Protein AF-A0A924LJK1-F1 (afdb_monomer_lite)

pLDDT: mean 75.69, std 14.49, range [51.0, 98.06]

Secondary structure (DSSP, 8-state):
--GGGG-EEEEE-TTT--EEEEEHHHHTTS-EEEE-TTT--EEEE-TT----------S-S-PPP-----GGGGSSPPP-------------------HHHHHHHHHHHHHHHHHHHHHHHHTHHHHHHH-TTHHHHHHHTT--

Foldseek 3Di:
DPPQQPDWDWDADPPPRDIDTGRCVVCDQAWDWDADPPPRDIDTDHPPPPPPDPPPPPPDDDDDPDDPDPPPVPPPDDPPDPPPPPPVPPPPPDPPPDVVVVVVVVVVVVVVVVVVVVCCVVCVVVVVVVCPVVVVVCVVVVND

Structure (mmCIF, N/CA/C/O backbone):
data_AF-A0A924LJK1-F1
#
_entry.id   AF-A0A924LJK1-F1
#
loop_
_atom_site.group_PDB
_atom_site.id
_atom_site.type_symbol
_atom_site.label_atom_id
_atom_site.label_alt_id
_atom_site.label_comp_id
_atom_site.label_asym_id
_atom_site.label_entity_id
_atom_site.label_seq_id
_atom_site.pdbx_PDB_ins_code
_atom_site.Cartn_x
_atom_site.Cartn_y
_atom_site.Cartn_z
_atom_site.occupancy
_atom_site.B_iso_or_equiv
_atom_site.auth_seq_id
_atom_site.auth_comp_id
_atom_site.auth_asym_id
_atom_site.auth_atom_id
_atom_site.pdbx_PDB_model_num
ATOM 1 N N . MET A 1 1 ? 21.214 -13.378 16.623 1.00 51.00 1 MET A N 1
ATOM 2 C CA . MET A 1 1 ? 20.444 -12.143 16.913 1.00 51.00 1 MET A CA 1
ATOM 3 C C . MET A 1 1 ? 19.520 -11.753 15.737 1.00 51.00 1 MET A C 1
ATOM 5 O O . MET A 1 1 ? 19.323 -10.574 15.502 1.00 51.00 1 MET A O 1
ATOM 9 N N . ILE A 1 2 ? 18.954 -12.719 14.986 1.00 54.59 2 ILE A N 1
ATOM 10 C CA . ILE A 1 2 ? 18.143 -12.468 13.764 1.00 54.59 2 ILE A CA 1
ATOM 11 C C . ILE A 1 2 ? 16.705 -13.036 13.889 1.00 54.59 2 ILE A C 1
ATOM 13 O O . ILE A 1 2 ? 15.812 -12.620 13.158 1.00 54.59 2 ILE A O 1
ATOM 17 N N . ASP A 1 3 ? 16.427 -13.918 14.856 1.00 57.28 3 ASP A N 1
ATOM 18 C CA . ASP A 1 3 ? 15.149 -14.651 14.920 1.00 57.28 3 ASP A CA 1
ATOM 19 C C . ASP A 1 3 ? 13.950 -13.893 15.512 1.00 57.28 3 ASP A C 1
ATOM 21 O O . ASP A 1 3 ? 12.810 -14.271 15.255 1.00 57.28 3 ASP A O 1
ATOM 25 N N . LEU A 1 4 ? 14.156 -12.802 16.257 1.00 58.47 4 LEU A N 1
ATOM 26 C CA . LEU A 1 4 ? 13.043 -12.064 16.880 1.00 58.47 4 LEU A CA 1
ATOM 27 C C . LEU A 1 4 ? 12.218 -11.238 15.878 1.00 58.47 4 LEU A C 1
ATOM 29 O O . LEU A 1 4 ? 11.066 -10.927 16.149 1.00 58.47 4 LEU A O 1
ATOM 33 N N . VAL A 1 5 ? 12.771 -10.920 14.702 1.00 57.50 5 VAL A N 1
ATOM 34 C CA . VAL A 1 5 ? 12.074 -10.126 13.670 1.00 57.50 5 VAL A CA 1
ATOM 35 C C . VAL A 1 5 ? 11.081 -10.974 12.864 1.00 57.50 5 VAL A C 1
ATOM 37 O O . VAL A 1 5 ? 10.194 -10.433 12.211 1.00 57.50 5 VAL A O 1
ATOM 40 N N . ARG A 1 6 ? 11.197 -12.309 12.905 1.00 65.06 6 ARG A N 1
ATOM 41 C CA . ARG A 1 6 ? 10.396 -13.209 12.063 1.00 65.06 6 ARG A CA 1
ATOM 42 C C . ARG A 1 6 ? 9.063 -13.650 12.669 1.00 65.06 6 ARG A C 1
ATOM 44 O O . ARG A 1 6 ? 8.280 -14.271 11.955 1.00 65.06 6 ARG A O 1
ATOM 51 N N . ARG A 1 7 ? 8.797 -13.371 13.949 1.00 79.06 7 ARG A N 1
ATOM 52 C CA . ARG A 1 7 ? 7.505 -13.718 14.554 1.00 79.06 7 ARG A CA 1
ATOM 53 C C . ARG A 1 7 ? 6.475 -12.636 14.251 1.00 79.06 7 ARG A C 1
ATOM 55 O O . ARG A 1 7 ? 6.743 -11.444 14.411 1.00 79.06 7 ARG A O 1
ATOM 62 N N . SER A 1 8 ? 5.328 -13.074 13.751 1.00 80.31 8 SER A N 1
ATOM 63 C CA . SER A 1 8 ? 4.200 -12.220 13.400 1.00 80.31 8 SER A CA 1
ATOM 64 C C . SER A 1 8 ? 2.923 -12.842 13.935 1.00 80.31 8 SER A C 1
ATOM 66 O O . SER A 1 8 ? 2.741 -14.058 13.851 1.00 80.31 8 SER A O 1
ATOM 68 N N . MET A 1 9 ? 2.055 -11.994 14.465 1.00 87.00 9 MET A N 1
ATOM 69 C CA . MET A 1 9 ? 0.752 -12.349 15.000 1.00 87.00 9 MET A CA 1
ATOM 70 C C . MET A 1 9 ? -0.354 -11.799 14.109 1.00 87.00 9 MET A C 1
ATOM 72 O O . MET A 1 9 ? -0.226 -10.740 13.489 1.00 87.00 9 MET A O 1
ATOM 76 N N . ARG A 1 10 ? -1.465 -12.528 14.054 1.00 89.69 10 ARG A N 1
ATOM 77 C CA . ARG A 1 10 ? -2.620 -12.181 13.234 1.00 89.69 10 ARG A CA 1
ATOM 78 C C . ARG A 1 10 ? -3.675 -11.480 14.077 1.00 89.69 10 ARG A C 1
ATOM 80 O O . ARG A 1 10 ? -4.148 -12.042 15.057 1.00 89.69 10 ARG A O 1
ATOM 87 N N . ILE A 1 11 ? -4.082 -10.283 13.664 1.00 92.25 11 ILE A N 1
ATOM 88 C CA . ILE A 1 11 ? -5.152 -9.512 14.312 1.00 92.25 11 ILE A CA 1
ATOM 89 C C . ILE A 1 11 ? -6.303 -9.256 13.342 1.00 92.25 11 ILE A C 1
ATOM 91 O O . ILE A 1 11 ? -6.097 -9.094 12.137 1.00 92.25 11 ILE A O 1
ATOM 95 N N . VAL A 1 12 ? -7.523 -9.188 13.874 1.00 94.25 12 VAL A N 1
ATOM 96 C CA . VAL A 1 12 ? -8.746 -8.956 13.095 1.00 94.25 12 VAL A CA 1
ATOM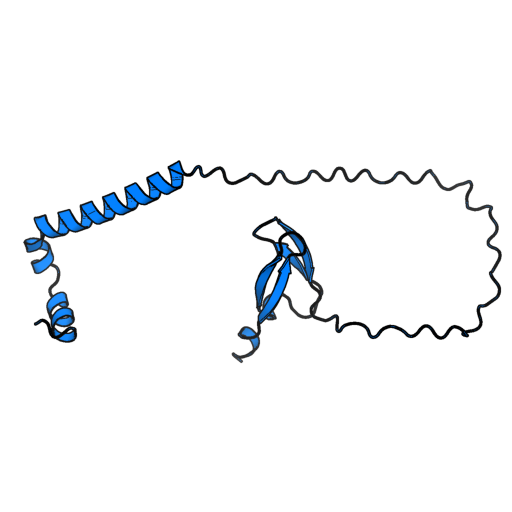 97 C C . VAL A 1 12 ? -9.408 -7.665 13.555 1.00 94.25 12 VAL A C 1
ATOM 99 O O . VAL A 1 12 ? -9.538 -7.402 14.748 1.00 94.25 12 VAL A O 1
ATOM 102 N N . CYS A 1 13 ? -9.822 -6.836 12.598 1.00 95.38 13 CYS A N 1
ATOM 103 C CA . CYS A 1 13 ? -10.575 -5.628 12.896 1.00 95.38 13 CYS A CA 1
ATOM 104 C C . CYS A 1 13 ? -12.025 -5.975 13.288 1.00 95.38 13 CYS A C 1
ATOM 106 O O . CYS A 1 13 ? -12.736 -6.541 12.455 1.00 95.38 13 CYS A O 1
ATOM 108 N N . PRO A 1 14 ? -12.523 -5.541 14.462 1.00 95.62 14 PRO A N 1
ATOM 109 C CA . PRO A 1 14 ? -13.871 -5.883 14.941 1.00 95.62 14 PRO A CA 1
ATOM 110 C C . PRO A 1 14 ? -15.013 -5.194 14.173 1.00 95.62 14 PRO A C 1
ATOM 112 O O . PRO A 1 14 ? -16.177 -5.488 14.399 1.00 95.62 14 PRO A O 1
ATOM 115 N N . SER A 1 15 ? -14.697 -4.243 13.290 1.00 95.19 15 SER A N 1
ATOM 116 C CA . SER A 1 15 ? -15.687 -3.426 12.570 1.00 95.19 15 SER A CA 1
ATOM 117 C C . SER A 1 15 ? -15.884 -3.844 11.109 1.00 95.19 15 SER A C 1
ATOM 119 O O . SER A 1 15 ? -16.958 -3.659 10.547 1.00 95.19 15 SER A O 1
ATOM 121 N N . CYS A 1 16 ? -14.850 -4.391 10.461 1.00 94.50 16 CYS A N 1
ATOM 122 C CA . CYS A 1 16 ? -14.900 -4.725 9.030 1.00 94.50 16 CYS A CA 1
ATOM 123 C C . CYS A 1 16 ? -14.225 -6.053 8.671 1.00 94.50 16 CYS A C 1
ATOM 125 O O . CYS A 1 16 ? -13.988 -6.307 7.488 1.00 94.50 16 CYS A O 1
ATOM 127 N N . GLU A 1 17 ? -13.840 -6.835 9.684 1.00 95.62 17 GLU A N 1
ATOM 128 C CA . GLU A 1 17 ? -13.262 -8.183 9.565 1.00 95.62 17 GLU A CA 1
ATOM 129 C C . GLU A 1 17 ? -11.957 -8.263 8.752 1.00 95.62 17 GLU A C 1
ATOM 131 O O . GLU A 1 17 ? -11.467 -9.338 8.413 1.00 95.62 17 GLU A O 1
ATOM 136 N N . ALA A 1 18 ? -11.328 -7.119 8.463 1.00 93.94 18 ALA A N 1
ATOM 137 C CA . ALA A 1 18 ? -10.016 -7.087 7.831 1.00 93.94 18 ALA A CA 1
ATOM 138 C C . ALA A 1 18 ? -8.969 -7.751 8.738 1.00 93.94 18 ALA A C 1
ATOM 140 O O . ALA A 1 18 ? -8.892 -7.442 9.929 1.00 93.94 18 ALA A O 1
ATOM 141 N N . THR A 1 19 ? -8.158 -8.634 8.158 1.00 94.25 19 THR A N 1
ATOM 142 C CA . THR A 1 19 ? -7.106 -9.378 8.856 1.00 94.25 19 THR A CA 1
ATOM 143 C C . THR A 1 19 ? -5.725 -8.806 8.534 1.00 94.25 19 THR A C 1
ATOM 145 O O . THR A 1 19 ? -5.450 -8.498 7.375 1.00 94.25 19 THR A O 1
ATOM 148 N N . TYR A 1 20 ? -4.859 -8.683 9.541 1.00 92.19 20 TYR A N 1
ATOM 149 C CA . TYR A 1 20 ? -3.505 -8.138 9.412 1.00 92.19 20 TYR A CA 1
ATOM 150 C C . TYR A 1 20 ? -2.490 -9.057 10.092 1.00 92.19 20 TYR A C 1
ATOM 152 O O . TYR A 1 20 ? -2.728 -9.484 11.220 1.00 92.19 20 TYR A O 1
ATOM 160 N N . ASP A 1 21 ? -1.357 -9.312 9.436 1.00 91.81 21 ASP A N 1
ATOM 161 C CA . ASP A 1 21 ? -0.190 -9.943 10.058 1.00 91.81 21 ASP A CA 1
ATOM 162 C C . ASP A 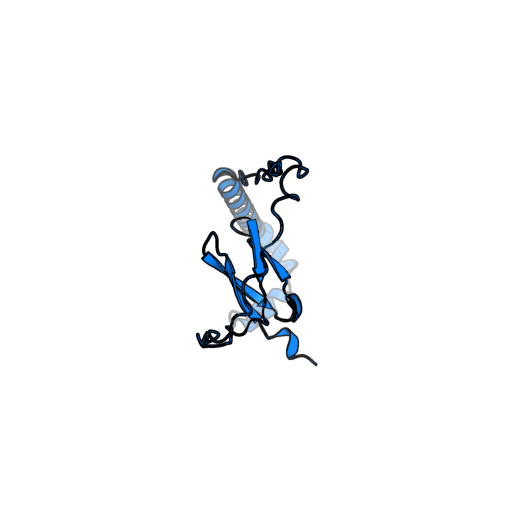1 21 ? 0.756 -8.837 10.549 1.00 91.81 21 ASP A C 1
ATOM 164 O O . ASP A 1 21 ? 1.222 -8.004 9.767 1.00 91.81 21 ASP A O 1
ATOM 168 N N . VAL A 1 22 ? 0.999 -8.791 11.857 1.00 88.50 22 VAL A N 1
ATOM 169 C CA . VAL A 1 22 ? 1.755 -7.729 12.528 1.00 88.50 22 VAL A CA 1
ATOM 170 C C . VAL A 1 22 ? 2.966 -8.342 13.232 1.00 88.50 22 VAL A C 1
ATOM 172 O O . VAL A 1 22 ? 2.791 -9.293 13.989 1.00 88.50 22 VAL A O 1
ATOM 175 N N . PRO A 1 23 ? 4.194 -7.835 13.016 1.00 86.12 23 PRO A N 1
ATOM 176 C CA . PRO A 1 23 ? 5.376 -8.341 13.712 1.00 86.12 23 PRO A CA 1
ATOM 177 C C . PRO A 1 23 ? 5.272 -8.166 15.232 1.00 86.12 23 PRO A C 1
ATOM 179 O O . PRO A 1 23 ? 4.961 -7.068 15.704 1.00 86.12 23 PRO A O 1
ATOM 182 N N . ASP A 1 24 ? 5.631 -9.190 16.006 1.00 80.38 24 ASP A N 1
ATOM 183 C CA . ASP A 1 24 ? 5.546 -9.155 17.479 1.00 80.38 24 ASP A CA 1
ATOM 184 C C . ASP A 1 24 ? 6.381 -8.006 18.063 1.00 80.38 24 ASP A C 1
ATOM 186 O O . ASP A 1 24 ? 5.979 -7.334 19.012 1.00 80.38 24 ASP A O 1
ATOM 190 N N . ALA A 1 25 ? 7.512 -7.692 17.420 1.00 78.19 25 ALA A N 1
ATOM 191 C CA . ALA A 1 25 ? 8.380 -6.575 17.785 1.00 78.19 25 ALA A CA 1
ATOM 192 C C . ALA A 1 25 ? 7.684 -5.198 17.731 1.00 78.19 25 ALA A C 1
ATOM 194 O O . ALA A 1 25 ? 8.127 -4.267 18.400 1.00 78.19 25 ALA A O 1
ATOM 195 N N . THR A 1 26 ? 6.613 -5.047 16.940 1.00 78.19 26 THR A N 1
ATOM 196 C CA . THR A 1 26 ? 5.867 -3.778 16.835 1.00 78.19 26 THR A CA 1
ATOM 197 C C . THR A 1 26 ? 4.761 -3.623 17.872 1.00 78.19 26 THR A C 1
ATOM 199 O O . THR A 1 26 ? 4.438 -2.491 18.240 1.00 78.19 26 THR A O 1
ATOM 202 N N . LEU A 1 27 ? 4.198 -4.728 18.362 1.00 76.81 27 LEU A N 1
ATOM 203 C CA . LEU A 1 27 ? 3.166 -4.706 19.400 1.00 76.81 27 LEU A CA 1
ATOM 204 C C . LEU A 1 27 ? 3.780 -4.790 20.803 1.00 76.81 27 LEU A C 1
ATOM 206 O O . LEU A 1 27 ? 3.316 -4.093 21.703 1.00 76.81 27 LEU A O 1
ATOM 210 N N . GLY A 1 28 ? 4.898 -5.503 20.958 1.00 70.44 28 GLY A N 1
ATOM 211 C CA . GLY A 1 28 ? 5.559 -5.696 22.247 1.00 70.44 28 GLY A CA 1
ATOM 212 C C . GLY A 1 28 ? 4.719 -6.549 23.201 1.00 70.44 28 GLY A C 1
ATOM 213 O O . GLY A 1 28 ? 3.770 -7.204 22.791 1.00 70.44 28 GLY A O 1
ATOM 214 N N . SER A 1 29 ? 5.068 -6.542 24.487 1.00 66.56 29 SER A N 1
ATOM 215 C CA . SER A 1 29 ? 4.393 -7.315 25.544 1.00 66.56 29 SER A CA 1
ATOM 216 C C . SER A 1 29 ? 3.277 -6.547 26.269 1.00 66.56 29 SER A C 1
ATOM 218 O O . SER A 1 29 ? 2.837 -6.970 27.334 1.00 66.56 29 SER A O 1
ATOM 220 N N . ALA A 1 30 ? 2.872 -5.384 25.756 1.00 67.38 30 ALA A N 1
ATOM 221 C CA . ALA A 1 30 ? 1.909 -4.495 26.403 1.00 67.38 30 ALA A CA 1
ATOM 222 C C . ALA A 1 30 ? 0.704 -4.235 25.494 1.00 67.38 30 ALA A C 1
ATOM 224 O O . ALA A 1 30 ? 0.846 -4.202 24.270 1.00 67.38 30 ALA A O 1
ATOM 225 N N . ALA A 1 31 ? -0.460 -3.973 26.099 1.00 75.38 31 ALA A N 1
ATOM 226 C CA . ALA A 1 31 ? -1.655 -3.545 25.383 1.00 75.38 31 ALA A CA 1
ATOM 227 C C . ALA A 1 31 ? -1.356 -2.319 24.503 1.00 75.38 31 ALA A C 1
ATOM 229 O O . ALA A 1 31 ? -0.983 -1.246 24.991 1.00 75.38 31 ALA A O 1
ATOM 230 N N . ARG A 1 32 ? -1.525 -2.469 23.186 1.00 84.38 32 ARG A N 1
ATOM 231 C CA . ARG A 1 32 ? -1.248 -1.416 22.201 1.00 84.38 32 ARG A CA 1
ATOM 232 C C . ARG A 1 32 ? -2.526 -1.022 21.480 1.00 84.38 32 ARG A C 1
ATOM 234 O O . ARG A 1 32 ? -3.300 -1.862 21.028 1.00 84.38 32 ARG A O 1
ATOM 241 N N . GLN A 1 33 ? -2.722 0.282 21.316 1.00 91.12 33 GLN A N 1
ATOM 242 C CA . GLN A 1 33 ? -3.778 0.811 20.466 1.00 91.12 33 GLN A CA 1
ATOM 243 C C . GLN A 1 33 ? -3.369 0.718 18.985 1.00 91.12 33 GLN A C 1
ATOM 245 O O . GLN A 1 33 ? -2.326 1.241 18.588 1.00 91.12 33 GLN A O 1
ATOM 250 N N . VAL A 1 34 ? -4.204 0.079 18.166 1.00 91.75 34 VAL A N 1
ATOM 251 C CA . VAL A 1 34 ? -4.011 -0.094 16.717 1.00 91.75 34 VAL A CA 1
ATOM 252 C C . VAL A 1 34 ? -5.160 0.544 15.937 1.00 91.75 34 VAL A C 1
ATOM 254 O O . VAL A 1 34 ? -6.254 0.730 16.466 1.00 91.75 34 VAL A O 1
ATOM 257 N N . ARG A 1 35 ? -4.924 0.896 14.667 1.00 93.69 35 ARG A N 1
ATOM 258 C CA . ARG A 1 35 ? -5.917 1.525 13.780 1.00 93.69 35 ARG A CA 1
ATOM 259 C C . ARG A 1 35 ? -6.083 0.723 12.491 1.00 93.69 35 ARG A C 1
ATOM 261 O O . ARG A 1 35 ? -5.103 0.439 11.812 1.00 93.69 35 ARG A O 1
ATOM 268 N N . CYS A 1 36 ? -7.328 0.441 12.108 1.00 94.44 36 CYS A N 1
ATOM 269 C CA . CYS A 1 36 ? -7.654 -0.217 10.841 1.00 94.44 36 CYS A CA 1
ATOM 270 C C . CYS A 1 36 ? -7.392 0.719 9.653 1.00 94.44 36 CYS A C 1
ATOM 272 O O . CYS A 1 36 ? -7.934 1.823 9.612 1.00 94.44 36 CYS A O 1
ATOM 274 N N . VAL A 1 37 ? -6.653 0.265 8.638 1.00 94.12 37 VAL A N 1
ATOM 275 C CA . VAL A 1 37 ? -6.427 1.046 7.404 1.00 94.12 37 VAL A CA 1
ATOM 276 C C . VAL A 1 37 ? -7.692 1.104 6.534 1.00 94.12 37 VAL A C 1
ATOM 278 O O . VAL A 1 37 ? -7.908 2.076 5.816 1.00 94.12 37 VAL A O 1
ATOM 281 N N . ARG A 1 38 ? -8.566 0.092 6.629 1.00 91.81 38 ARG A N 1
ATOM 282 C CA . ARG A 1 38 ? -9.783 -0.028 5.808 1.00 91.81 38 ARG A CA 1
ATOM 283 C C . ARG A 1 38 ? -10.961 0.811 6.314 1.00 91.81 38 ARG A C 1
ATOM 285 O O . ARG A 1 38 ? -11.626 1.456 5.511 1.00 91.81 38 ARG A O 1
ATOM 292 N N . CYS A 1 39 ? -11.242 0.786 7.618 1.00 92.94 39 CYS A N 1
ATOM 293 C CA . CYS A 1 39 ? -12.417 1.449 8.208 1.00 92.94 39 CYS A CA 1
ATOM 294 C C . CYS A 1 39 ? -12.084 2.477 9.298 1.00 92.94 39 CYS A C 1
ATOM 296 O O . CYS A 1 39 ? -12.992 3.100 9.840 1.00 92.94 39 CYS A O 1
ATOM 298 N N . SER A 1 40 ? -10.804 2.680 9.632 1.00 93.94 40 SER A N 1
ATOM 299 C CA . SER A 1 40 ? -10.323 3.605 10.673 1.00 93.94 40 SER A CA 1
ATOM 300 C C . SER A 1 40 ? -10.748 3.313 12.119 1.00 93.94 40 SER A C 1
ATOM 302 O O . SER A 1 40 ? -10.385 4.083 13.006 1.00 93.94 40 SER A O 1
ATOM 304 N N . THR A 1 41 ? -11.427 2.191 12.393 1.00 93.94 41 THR A N 1
ATOM 305 C CA . THR A 1 41 ? -11.691 1.737 13.768 1.00 93.94 41 THR A CA 1
ATOM 306 C C . THR A 1 41 ? -10.384 1.563 14.534 1.00 93.94 41 THR A C 1
ATOM 308 O O . THR A 1 41 ? -9.425 0.981 14.020 1.00 93.94 41 THR A O 1
ATOM 311 N N . VAL A 1 42 ? -10.365 2.079 15.761 1.00 94.50 42 VAL A N 1
ATOM 312 C CA . VAL A 1 42 ? -9.238 2.005 16.686 1.00 94.50 42 VAL A CA 1
ATOM 313 C C . VAL A 1 42 ? -9.623 1.071 17.825 1.00 94.50 42 VAL A C 1
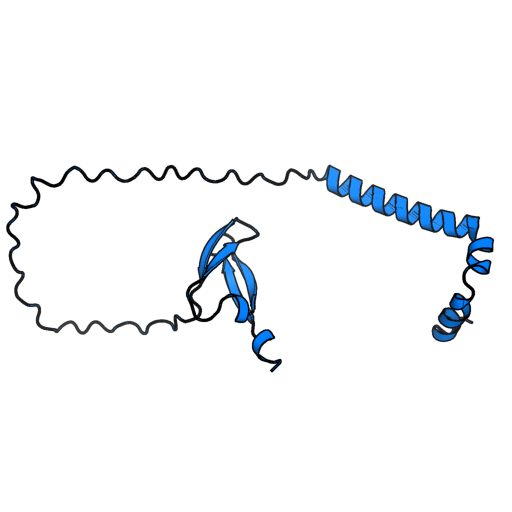ATOM 315 O O . VAL A 1 42 ? -10.668 1.270 18.439 1.00 94.50 42 VAL A O 1
ATOM 318 N N . TRP A 1 43 ? -8.807 0.054 18.090 1.00 93.88 43 TRP A N 1
ATOM 319 C CA . TRP A 1 43 ? -9.025 -0.889 19.190 1.00 93.88 43 TRP A CA 1
ATOM 320 C C . TRP A 1 43 ? -7.703 -1.217 19.880 1.00 93.88 43 TRP A C 1
ATOM 322 O O . TRP A 1 43 ? -6.628 -0.916 19.355 1.00 93.88 43 TRP A O 1
ATOM 332 N N . GLN A 1 44 ? -7.780 -1.763 21.090 1.00 91.75 44 GLN A N 1
ATOM 333 C CA . GLN A 1 44 ? -6.611 -2.242 21.818 1.00 91.75 44 GLN A CA 1
ATOM 334 C C . GLN A 1 44 ? -6.398 -3.722 21.518 1.00 91.75 44 GLN A C 1
ATOM 336 O O . GLN A 1 44 ? -7.351 -4.497 21.479 1.00 91.75 44 GLN A O 1
ATOM 341 N N . VAL A 1 45 ? -5.145 -4.087 21.281 1.00 88.00 45 VAL A N 1
ATOM 342 C CA . VAL A 1 45 ? -4.698 -5.472 21.172 1.00 88.00 45 VAL A CA 1
ATOM 343 C C . VAL A 1 45 ? -3.798 -5.723 22.366 1.00 88.00 45 VAL A C 1
ATOM 345 O O . VAL A 1 45 ? -2.767 -5.060 22.499 1.00 88.00 45 VAL A O 1
ATOM 348 N N . ASP A 1 46 ? -4.207 -6.647 23.228 1.00 82.69 46 ASP A N 1
ATOM 349 C CA . ASP A 1 46 ? -3.378 -7.152 24.313 1.00 82.69 46 ASP A CA 1
ATOM 350 C C . ASP A 1 46 ? -2.880 -8.554 23.932 1.00 82.69 46 ASP A C 1
ATOM 352 O O . ASP A 1 46 ? -3.686 -9.484 23.863 1.00 82.69 46 ASP A O 1
ATOM 356 N N . PRO A 1 47 ? -1.587 -8.710 23.599 1.00 68.94 47 PRO A N 1
ATOM 357 C CA . PRO A 1 47 ? -1.020 -10.004 23.237 1.00 68.94 47 PRO A CA 1
ATOM 358 C C . PRO A 1 47 ? -0.770 -10.918 24.450 1.00 68.94 47 PRO A C 1
ATOM 360 O O . PRO A 1 47 ? -0.391 -12.068 24.248 1.00 68.94 47 PRO A O 1
ATOM 363 N N . THR A 1 48 ? -0.954 -10.427 25.683 1.00 62.78 48 THR A N 1
ATOM 364 C CA . THR A 1 48 ? -0.661 -11.146 26.936 1.00 62.78 48 THR A CA 1
ATOM 365 C C . THR A 1 48 ? -1.910 -11.748 27.585 1.00 62.78 48 THR A C 1
ATOM 367 O O . THR A 1 48 ? -1.782 -12.558 28.500 1.00 62.78 48 THR A O 1
ATOM 370 N N . LEU A 1 49 ? -3.117 -11.403 27.124 1.00 57.94 49 LEU A N 1
ATOM 371 C CA . LEU A 1 49 ? -4.344 -12.033 27.618 1.00 57.94 49 LEU A CA 1
ATOM 372 C C . LEU A 1 49 ? -4.468 -13.457 27.055 1.00 57.94 49 LEU A C 1
ATOM 374 O O . LEU A 1 49 ? -5.159 -13.711 26.069 1.00 57.94 49 LEU A O 1
ATOM 378 N N . GLU A 1 50 ? -3.771 -14.385 27.711 1.00 58.03 50 GLU A N 1
ATOM 379 C CA . GLU A 1 50 ? -4.207 -15.772 27.864 1.00 58.03 50 GLU A CA 1
ATOM 380 C C . GLU A 1 50 ? -5.692 -15.726 28.284 1.00 58.03 50 GLU A C 1
ATOM 382 O O . GLU A 1 50 ? -6.028 -14.911 29.151 1.00 58.03 50 GLU A O 1
ATOM 387 N N . PRO A 1 51 ? -6.608 -16.484 27.651 1.00 58.19 51 PRO A N 1
ATOM 388 C CA . PRO A 1 51 ? -8.007 -16.494 28.061 1.00 58.19 51 PRO A CA 1
ATOM 389 C C . PRO A 1 51 ? -8.066 -16.814 29.552 1.00 58.19 51 PRO A C 1
ATOM 391 O O . PRO A 1 51 ? -7.683 -17.910 29.955 1.00 58.19 51 PRO A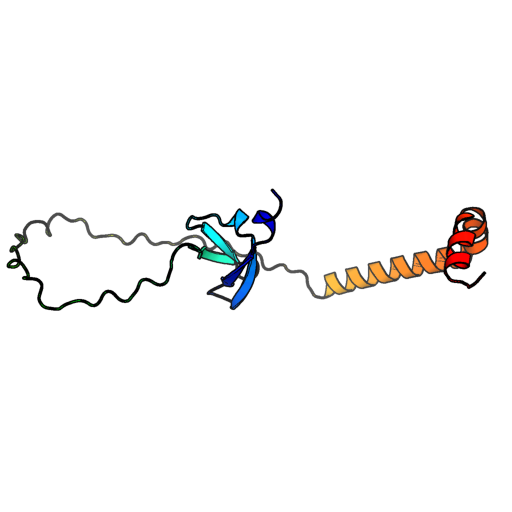 O 1
ATOM 394 N N . GLU A 1 52 ? -8.484 -15.834 30.359 1.00 57.44 52 GLU A N 1
ATOM 395 C CA . GLU A 1 52 ? -8.688 -16.043 31.784 1.00 57.44 52 GLU A CA 1
ATOM 396 C C . GLU A 1 52 ? -9.657 -17.213 31.930 1.00 57.44 52 GLU A C 1
ATOM 398 O O . GLU A 1 52 ? -10.792 -17.168 31.440 1.00 57.44 52 GLU A O 1
ATOM 403 N N . ASP A 1 53 ? -9.153 -18.285 32.543 1.00 52.62 53 ASP A N 1
ATOM 404 C CA . ASP A 1 53 ? -9.948 -19.406 33.016 1.00 52.62 53 ASP A CA 1
ATOM 405 C C . ASP A 1 53 ? -11.192 -18.835 33.711 1.00 52.62 53 ASP A C 1
ATOM 407 O O . ASP A 1 53 ? -11.060 -17.898 34.512 1.00 52.62 53 ASP A O 1
ATOM 411 N N . PRO A 1 54 ? -12.403 -19.333 33.411 1.00 57.00 54 PRO A N 1
ATOM 412 C CA . PRO A 1 54 ? -13.598 -18.884 34.097 1.00 57.00 54 PRO A CA 1
ATOM 413 C C . PRO A 1 54 ? -13.368 -19.031 35.598 1.00 57.00 54 PRO A C 1
ATOM 415 O O . PRO A 1 54 ? -13.190 -20.139 36.097 1.00 57.00 54 PRO A O 1
ATOM 418 N N . ILE A 1 55 ? -13.351 -17.911 36.318 1.00 57.75 55 ILE A N 1
ATOM 419 C CA . ILE A 1 55 ? -13.350 -17.922 37.776 1.00 57.75 55 ILE A CA 1
ATOM 420 C C . ILE A 1 55 ? -14.624 -18.666 38.183 1.00 57.75 55 ILE A C 1
ATOM 422 O O . ILE A 1 55 ? -15.727 -18.124 38.077 1.00 57.75 55 ILE A O 1
ATOM 426 N N . GLU A 1 56 ? -14.484 -19.924 38.605 1.00 59.88 56 GLU A N 1
ATOM 427 C CA . GLU A 1 56 ? -15.546 -20.650 39.286 1.00 59.88 56 GLU A CA 1
ATOM 428 C C . GLU A 1 56 ? -15.857 -19.879 40.570 1.00 59.88 56 GLU A C 1
ATOM 430 O O . GLU A 1 56 ? -15.124 -19.908 41.559 1.00 59.88 56 GLU A O 1
ATOM 435 N N . VAL A 1 57 ? -16.949 -19.118 40.529 1.00 58.31 57 VAL A N 1
ATOM 436 C CA . VAL A 1 57 ? -17.525 -18.468 41.700 1.00 58.31 57 VAL A CA 1
ATOM 437 C C . VAL A 1 57 ? -18.049 -19.579 42.608 1.00 58.31 57 VAL A C 1
ATOM 439 O O . VAL A 1 57 ? -19.154 -20.082 42.414 1.00 58.31 57 VAL A O 1
ATOM 442 N N . HIS A 1 58 ? -17.255 -19.985 43.597 1.00 60.06 58 HIS A N 1
ATOM 443 C CA . HIS A 1 58 ? -17.762 -20.761 44.724 1.00 60.06 58 HIS A CA 1
ATOM 444 C C . HIS A 1 58 ? -18.803 -19.904 45.476 1.00 60.06 58 HIS A C 1
ATOM 446 O O . HIS A 1 58 ? -18.449 -18.815 45.933 1.00 60.06 58 HIS A O 1
ATOM 452 N N . PRO A 1 59 ? -20.071 -20.343 45.619 1.00 57.09 59 PRO A N 1
ATOM 453 C CA . PRO A 1 59 ? -21.135 -19.508 46.185 1.00 57.09 59 PRO A CA 1
ATOM 454 C C . PRO A 1 59 ? -21.062 -19.303 47.707 1.00 57.09 59 PRO A C 1
ATOM 456 O O . PRO A 1 59 ? -21.889 -18.575 48.243 1.00 57.09 59 PRO A O 1
ATOM 459 N N . ASP A 1 60 ? -20.098 -19.911 48.403 1.00 58.38 60 ASP A N 1
ATOM 460 C CA . ASP A 1 60 ? -20.081 -19.998 49.871 1.00 58.38 60 ASP A CA 1
ATOM 461 C C . ASP A 1 60 ? -18.842 -19.346 50.506 1.00 58.38 60 ASP A C 1
ATOM 463 O O . ASP A 1 60 ? -18.214 -19.898 51.408 1.00 58.38 60 ASP A O 1
ATOM 467 N N . ALA A 1 61 ? -18.468 -18.151 50.048 1.00 57.94 61 ALA A N 1
ATOM 468 C CA . ALA A 1 61 ? -17.622 -17.272 50.850 1.00 57.94 61 ALA A CA 1
ATOM 469 C C . ALA A 1 61 ? -18.526 -16.322 51.645 1.00 57.94 61 ALA A C 1
ATOM 471 O O . ALA A 1 61 ? -19.143 -15.428 51.066 1.00 57.94 61 ALA A O 1
ATOM 472 N N . ASP A 1 62 ? -18.605 -16.564 52.957 1.00 63.75 62 ASP A N 1
ATOM 473 C CA . ASP A 1 62 ? -19.263 -15.747 53.983 1.00 63.75 62 ASP A CA 1
ATOM 474 C C . ASP A 1 62 ? -19.322 -14.257 53.614 1.00 63.75 62 ASP A C 1
ATOM 476 O O . ASP A 1 62 ? -18.339 -13.515 53.710 1.00 63.75 62 ASP A O 1
ATOM 480 N N . LEU A 1 63 ? -20.508 -13.809 53.198 1.00 66.75 63 LEU A N 1
ATOM 481 C CA . LEU A 1 63 ? -20.793 -12.399 52.984 1.00 66.75 63 LEU A CA 1
ATOM 482 C C . LEU A 1 63 ? -20.855 -11.716 54.361 1.00 66.75 63 LEU A C 1
ATOM 484 O O . LEU A 1 63 ? -21.735 -12.056 55.159 1.00 66.75 63 LEU A O 1
ATOM 488 N N . PRO A 1 64 ? -19.981 -10.738 54.672 1.00 73.00 64 PRO A N 1
ATOM 489 C CA . PRO A 1 64 ? -20.175 -9.912 55.855 1.00 73.00 64 PRO A CA 1
ATOM 490 C C . PRO A 1 64 ? -21.538 -9.206 55.755 1.00 73.00 64 PRO A C 1
ATOM 492 O O . PRO A 1 64 ? -21.951 -8.826 54.652 1.00 73.00 64 PRO A O 1
ATOM 495 N N . PRO A 1 65 ? -22.260 -9.029 56.880 1.00 76.12 65 PRO A N 1
ATOM 496 C CA . PRO A 1 65 ? -23.578 -8.414 56.862 1.00 76.12 65 PRO A CA 1
ATOM 497 C C . PRO A 1 65 ? -23.498 -7.043 56.179 1.00 76.12 65 PRO A C 1
ATOM 499 O O . PRO A 1 65 ? -22.544 -6.296 56.425 1.00 76.12 65 PRO A O 1
ATOM 502 N N . PRO A 1 66 ? -24.471 -6.698 55.318 1.00 69.62 66 PRO A N 1
ATOM 503 C CA . PRO A 1 66 ? -24.434 -5.451 54.576 1.00 69.62 66 PRO A CA 1
ATOM 504 C C . PRO A 1 66 ? -24.406 -4.283 55.561 1.00 69.62 66 PRO A C 1
ATOM 506 O O . PRO A 1 66 ? -25.350 -4.055 56.318 1.00 69.62 66 PRO A O 1
ATOM 509 N N . ILE A 1 67 ? -23.295 -3.548 55.557 1.00 69.44 67 ILE A N 1
ATOM 510 C CA . ILE A 1 67 ? -23.151 -2.309 56.313 1.00 69.44 67 ILE A CA 1
ATOM 511 C C . ILE A 1 67 ? -24.180 -1.333 55.741 1.00 69.44 67 ILE A C 1
ATOM 513 O O . ILE A 1 67 ? -24.102 -0.944 54.574 1.00 69.44 67 ILE A O 1
ATOM 517 N N . ALA A 1 68 ? -25.170 -0.960 56.550 1.00 67.50 68 ALA A N 1
ATOM 518 C CA . ALA A 1 68 ? -26.160 0.037 56.175 1.00 67.50 68 ALA A CA 1
ATOM 519 C C . ALA A 1 68 ? -25.463 1.396 56.028 1.00 67.50 68 ALA A C 1
ATOM 521 O O . ALA A 1 68 ? -25.133 2.044 57.018 1.00 67.50 68 ALA A O 1
ATOM 522 N N . ILE A 1 69 ? -25.214 1.817 54.788 1.00 65.56 69 ILE A N 1
ATOM 523 C CA . ILE A 1 69 ? -24.678 3.147 54.495 1.00 65.56 69 ILE A CA 1
ATOM 524 C C . ILE A 1 69 ? -25.779 4.177 54.809 1.00 65.56 69 ILE A C 1
ATOM 526 O O . ILE A 1 69 ? -26.868 4.082 54.228 1.00 65.56 69 ILE A O 1
ATOM 530 N N . PRO A 1 70 ? -25.544 5.161 55.701 1.00 67.25 70 PRO A N 1
ATOM 531 C CA . PRO A 1 70 ? -26.482 6.255 55.925 1.00 67.25 70 PRO A CA 1
ATOM 532 C C . PRO A 1 70 ? -26.768 6.999 54.613 1.00 67.25 70 PRO A C 1
ATOM 534 O O . PRO A 1 70 ? -25.857 7.455 53.924 1.00 67.25 70 PRO A O 1
ATOM 537 N N . ARG A 1 71 ? -28.053 7.120 54.263 1.00 61.34 71 ARG A N 1
ATOM 538 C CA . ARG A 1 71 ? -28.574 7.698 53.005 1.00 61.34 71 ARG A CA 1
ATOM 539 C C . ARG A 1 71 ? -28.310 9.202 52.813 1.00 61.34 71 ARG A C 1
ATOM 541 O O . ARG A 1 71 ? -28.763 9.777 51.830 1.00 61.34 71 ARG A O 1
ATOM 548 N N . GLU A 1 72 ? -27.587 9.840 53.723 1.00 61.97 72 GLU A N 1
ATOM 549 C CA . GLU A 1 72 ? -27.485 11.300 53.819 1.00 61.97 72 GLU A CA 1
ATOM 550 C C . GLU A 1 72 ? -26.499 11.929 52.814 1.00 61.97 72 GLU A C 1
ATOM 552 O O . GLU A 1 72 ? -26.519 13.133 52.592 1.00 61.97 72 GLU A O 1
ATOM 557 N N . VAL A 1 73 ? -25.675 11.129 52.126 1.00 59.59 73 VAL A N 1
ATOM 558 C CA . VAL A 1 73 ? -24.696 11.638 51.138 1.00 59.59 73 VAL A CA 1
ATOM 559 C C . VAL A 1 73 ? -25.321 11.883 49.752 1.00 59.59 73 VAL A C 1
ATOM 561 O O . VAL A 1 73 ? -24.700 12.500 48.889 1.00 59.59 73 VAL A O 1
ATOM 564 N N . SER A 1 74 ? -26.564 11.449 49.513 1.00 59.56 74 SER A N 1
ATOM 565 C CA . SER A 1 74 ? -27.190 11.582 48.189 1.00 59.56 74 SER A CA 1
ATOM 566 C C . SER A 1 74 ? -27.751 12.980 47.896 1.00 59.56 74 SER A C 1
ATOM 568 O O . SER A 1 74 ? -27.984 13.285 46.730 1.00 59.56 74 SER A O 1
ATOM 570 N N . GLU A 1 75 ? -27.953 13.825 48.912 1.00 60.09 75 GLU A N 1
ATOM 571 C CA . GLU A 1 75 ? -28.623 15.127 48.745 1.00 60.09 75 GLU A CA 1
ATOM 572 C C . GLU A 1 75 ? -27.665 16.244 48.269 1.00 60.09 75 GLU A C 1
ATOM 574 O O . GLU A 1 75 ? -28.106 17.245 47.712 1.00 60.09 75 GLU A O 1
ATOM 579 N N . LEU A 1 76 ? -26.342 16.086 48.435 1.00 64.06 76 LEU A N 1
ATOM 580 C CA . LEU A 1 76 ? -25.345 17.084 48.000 1.00 64.06 76 LEU A CA 1
ATOM 581 C C . LEU A 1 76 ? -24.634 16.744 46.681 1.00 64.06 76 LEU A C 1
ATOM 583 O O . LEU A 1 76 ? -23.766 17.502 46.243 1.00 64.06 76 LEU A O 1
ATOM 587 N N . ALA A 1 77 ? -24.973 15.632 46.026 1.00 69.12 77 ALA A N 1
ATOM 588 C CA . ALA A 1 77 ? -24.381 15.306 44.735 1.00 69.12 77 ALA A CA 1
ATOM 589 C C . ALA A 1 77 ? -25.009 16.193 43.639 1.00 69.12 77 ALA A C 1
ATOM 591 O O . ALA A 1 77 ? -26.216 16.093 43.401 1.00 69.12 77 ALA A O 1
ATOM 592 N N . PRO A 1 78 ? -24.239 17.057 42.945 1.00 71.62 78 PRO A N 1
ATOM 593 C CA . PRO A 1 78 ? -24.763 17.756 41.779 1.00 71.62 78 PRO A CA 1
ATOM 594 C C . PRO A 1 78 ? -25.239 16.729 40.739 1.00 71.62 78 PRO A C 1
ATOM 596 O O . PRO A 1 78 ? -24.659 15.641 40.648 1.00 71.62 78 PRO A O 1
ATOM 599 N N . PRO A 1 79 ? -26.273 17.045 39.937 1.00 72.12 79 PRO A N 1
ATOM 600 C CA . PRO A 1 79 ? -26.748 16.138 38.904 1.00 72.12 79 PRO A CA 1
ATOM 601 C C . PRO A 1 79 ? -25.582 15.777 37.986 1.00 72.12 79 PRO A C 1
ATOM 603 O O . PRO A 1 79 ? -24.921 16.654 37.424 1.00 72.12 79 PRO A O 1
ATOM 606 N N . PHE A 1 80 ? -25.321 14.477 37.864 1.00 64.88 80 PHE A N 1
ATOM 607 C CA . PHE A 1 80 ? -24.312 13.936 36.968 1.00 64.88 80 PHE A CA 1
ATOM 608 C C . PHE A 1 80 ? -24.689 14.362 35.546 1.00 64.88 80 PHE A C 1
ATOM 610 O O . PHE A 1 80 ? -25.632 13.829 34.963 1.00 64.88 80 PHE A O 1
ATOM 617 N N . GLN A 1 81 ? -24.013 15.375 35.003 1.00 70.88 81 GLN A N 1
ATOM 618 C CA . GLN A 1 81 ? -24.196 15.748 33.607 1.00 70.88 81 GLN A CA 1
ATOM 619 C C . GLN A 1 81 ? -23.365 14.769 32.778 1.00 70.88 81 GLN A C 1
ATOM 621 O O . GLN A 1 81 ? -22.133 14.820 32.860 1.00 70.88 81 GLN A O 1
ATOM 626 N N . PRO A 1 82 ? -23.978 13.850 32.007 1.00 64.62 82 PRO A N 1
ATOM 627 C CA . PRO A 1 82 ? -23.207 13.024 31.098 1.00 64.62 82 PRO A CA 1
ATOM 628 C C . PRO A 1 82 ? -22.512 13.972 30.126 1.00 64.62 82 PRO A C 1
ATOM 630 O O . PRO A 1 82 ? -23.174 14.742 29.428 1.00 64.62 82 PRO A O 1
ATOM 633 N N . MET A 1 83 ? -21.177 13.951 30.107 1.00 60.28 83 MET A N 1
ATOM 634 C CA . MET A 1 83 ? -20.410 14.656 29.088 1.00 60.28 83 MET A CA 1
ATOM 635 C C . MET A 1 83 ? -20.969 14.229 27.734 1.00 60.28 83 MET A C 1
ATOM 637 O O . MET A 1 83 ? -20.809 13.080 27.321 1.00 60.28 83 MET A O 1
ATOM 641 N N . SER A 1 84 ? -21.652 15.148 27.052 1.00 63.19 84 SER A N 1
ATOM 642 C CA . SER A 1 84 ? -22.081 14.949 25.681 1.00 63.19 84 SER A CA 1
ATOM 643 C C . SER A 1 84 ? -20.812 14.829 24.853 1.00 63.19 84 SER A C 1
ATOM 645 O O . SER A 1 84 ? -20.204 15.824 24.456 1.00 63.19 84 SER A O 1
ATOM 647 N N . ALA A 1 85 ? -20.383 13.591 24.630 1.00 63.09 85 ALA A N 1
ATOM 648 C CA . ALA A 1 85 ? -19.319 13.241 23.719 1.00 63.09 85 ALA A CA 1
ATOM 649 C C . ALA A 1 85 ? -19.819 13.458 22.287 1.00 63.09 85 ALA A C 1
ATOM 651 O O . ALA A 1 85 ? -19.877 12.541 21.475 1.00 63.09 85 ALA A O 1
ATOM 652 N N . THR A 1 86 ? -20.103 14.710 21.933 1.00 61.03 86 THR A N 1
ATOM 653 C CA . THR A 1 86 ? -19.964 15.200 20.567 1.00 61.03 86 THR A CA 1
ATOM 654 C C . THR A 1 86 ? -18.470 15.254 20.258 1.00 61.03 86 THR A C 1
ATOM 656 O O . THR A 1 86 ? -17.893 16.312 20.005 1.00 61.03 86 THR A O 1
ATOM 659 N N . HIS A 1 87 ? -17.810 14.096 20.324 1.00 59.09 87 HIS A N 1
ATOM 660 C CA . HIS A 1 87 ? -16.557 13.902 19.632 1.00 59.09 87 HIS A CA 1
ATOM 661 C C . HIS A 1 87 ? -16.877 14.190 18.174 1.00 59.09 87 HIS A C 1
ATOM 663 O O . HIS A 1 87 ? -17.692 13.504 17.556 1.00 59.09 87 HIS A O 1
ATOM 669 N N . ARG A 1 88 ? -16.282 15.264 17.647 1.00 63.31 88 ARG A N 1
ATOM 670 C CA . ARG A 1 88 ? -16.239 15.517 16.213 1.00 63.31 88 ARG A CA 1
ATOM 671 C C . ARG A 1 88 ? -15.642 14.272 15.581 1.00 63.31 88 ARG A C 1
ATOM 673 O O . ARG A 1 88 ? -14.425 14.104 15.583 1.00 63.31 88 ARG A O 1
ATOM 680 N N . LEU A 1 89 ? -16.506 13.400 15.074 1.00 65.50 89 LEU A N 1
ATOM 681 C CA . LEU A 1 89 ? -16.108 12.316 14.202 1.00 65.50 89 LEU A CA 1
ATOM 682 C C . LEU A 1 89 ? -15.258 12.967 13.106 1.00 65.50 89 LEU A C 1
ATOM 684 O O . LEU A 1 89 ? -15.747 13.892 12.441 1.00 65.50 89 LEU A O 1
ATOM 688 N N . PRO A 1 90 ? -13.979 12.587 12.954 1.00 63.56 90 PRO A N 1
ATOM 689 C CA . PRO A 1 90 ? -13.194 13.092 11.849 1.00 63.56 90 PRO A CA 1
ATOM 690 C C . PRO A 1 90 ? -13.958 12.698 10.589 1.00 63.56 90 PRO A C 1
ATOM 692 O O . PRO A 1 90 ? -14.220 11.516 10.369 1.00 63.56 90 PRO A O 1
ATOM 695 N N . ARG A 1 91 ? -14.382 13.686 9.790 1.00 62.12 91 ARG A N 1
ATOM 696 C CA . ARG A 1 91 ? -14.926 13.411 8.460 1.00 62.12 91 ARG A CA 1
ATOM 697 C C . ARG A 1 91 ? -13.823 12.679 7.716 1.00 62.12 91 ARG A C 1
ATOM 699 O O . ARG A 1 91 ? -12.848 13.297 7.297 1.00 62.12 91 ARG A O 1
ATOM 706 N N . THR A 1 92 ? -13.953 11.364 7.598 1.00 66.44 92 THR A N 1
ATOM 707 C CA . THR A 1 92 ? -13.123 10.571 6.707 1.00 66.44 92 THR A CA 1
ATOM 708 C C . THR A 1 92 ? -13.376 11.136 5.318 1.00 66.44 92 THR A C 1
ATOM 710 O O . THR A 1 92 ? -14.464 10.960 4.764 1.00 66.44 92 THR A O 1
ATOM 713 N N . LEU A 1 93 ? -12.424 11.900 4.787 1.00 66.00 93 LEU A N 1
ATOM 714 C CA . LEU A 1 93 ? -12.469 12.331 3.400 1.00 66.00 93 LEU A CA 1
ATOM 715 C C . LEU A 1 93 ? -12.441 11.048 2.571 1.00 66.00 93 LEU A C 1
ATOM 717 O O . LEU A 1 93 ? -11.422 10.363 2.506 1.00 66.00 93 LEU A O 1
ATOM 721 N N . LYS A 1 94 ? -13.591 10.666 2.012 1.00 66.25 94 LYS A N 1
ATOM 722 C CA . LYS A 1 94 ? -13.669 9.555 1.069 1.00 66.25 94 LYS A CA 1
ATOM 723 C C . LYS A 1 94 ? -12.741 9.909 -0.097 1.00 66.25 94 LYS A C 1
ATOM 725 O O . LYS A 1 94 ? -12.931 10.985 -0.665 1.00 66.25 94 LYS A O 1
ATOM 730 N N . PRO A 1 95 ? -11.747 9.077 -0.456 1.00 61.94 95 PRO A N 1
ATOM 731 C CA . PRO A 1 95 ? -10.897 9.372 -1.600 1.00 61.94 95 PRO A CA 1
ATOM 732 C C . PRO A 1 95 ? -11.786 9.420 -2.844 1.00 61.94 95 PRO A C 1
ATOM 734 O O . PRO A 1 95 ? -12.286 8.393 -3.297 1.00 61.94 95 PRO A O 1
ATOM 737 N N . SER A 1 96 ? -12.044 10.612 -3.380 1.00 60.69 96 SER A N 1
ATOM 738 C CA . SER A 1 96 ? -12.817 10.795 -4.608 1.00 60.69 96 SER A CA 1
ATOM 739 C C . SER A 1 96 ? -11.897 10.648 -5.820 1.00 60.69 96 SER A C 1
ATOM 741 O O . SER A 1 96 ? -11.750 11.561 -6.627 1.00 60.69 96 SER A O 1
ATOM 743 N N . GLY A 1 97 ? -11.225 9.505 -5.931 1.00 62.84 97 GLY A N 1
ATOM 744 C CA . GLY A 1 97 ? -10.670 9.064 -7.204 1.00 62.84 97 GLY A CA 1
ATOM 745 C C . GLY A 1 97 ? -11.801 8.419 -7.990 1.00 62.84 97 GLY A C 1
ATOM 746 O O . GLY A 1 97 ? -12.111 7.253 -7.766 1.00 62.84 97 GLY A O 1
ATOM 747 N N . GLY A 1 98 ? -12.485 9.188 -8.840 1.00 75.25 98 GLY A N 1
ATOM 748 C CA . GLY A 1 98 ? -13.471 8.618 -9.758 1.00 75.25 98 GLY A CA 1
ATOM 749 C C . GLY A 1 98 ? -12.799 7.604 -10.684 1.00 75.25 98 GLY A C 1
ATOM 750 O O . GLY A 1 98 ? -11.615 7.727 -10.978 1.00 75.25 98 GLY A O 1
ATOM 751 N N . MET A 1 99 ? -13.542 6.616 -11.187 1.00 79.56 99 MET A N 1
ATOM 752 C CA . MET A 1 99 ? -13.022 5.615 -12.137 1.00 79.56 99 MET A CA 1
ATOM 753 C C . MET A 1 99 ? -12.274 6.249 -13.331 1.00 79.56 99 MET A C 1
ATOM 755 O O . MET A 1 99 ? -11.358 5.653 -13.887 1.00 79.56 99 MET A O 1
ATOM 759 N N . THR A 1 100 ? -12.596 7.500 -13.662 1.00 82.94 100 THR A N 1
ATOM 760 C CA . THR A 1 100 ? -11.909 8.329 -14.656 1.00 82.94 100 THR A CA 1
ATOM 761 C C . THR A 1 100 ? -10.433 8.585 -14.349 1.00 82.94 100 THR A C 1
ATOM 763 O O . THR A 1 100 ? -9.629 8.535 -15.273 1.00 82.94 100 THR A O 1
ATOM 766 N N . THR A 1 101 ? -10.030 8.816 -13.095 1.00 86.75 101 THR A N 1
ATOM 767 C CA . THR A 1 101 ? -8.614 9.058 -12.762 1.00 86.75 101 THR A CA 1
ATOM 768 C C . THR A 1 101 ? -7.777 7.797 -12.954 1.00 86.75 101 THR A C 1
ATOM 770 O O . THR A 1 101 ? -6.666 7.872 -13.473 1.00 86.75 101 THR A O 1
ATOM 773 N N . VAL A 1 102 ? -8.337 6.633 -12.615 1.00 90.75 102 VAL A N 1
ATOM 774 C CA . VAL A 1 102 ? -7.710 5.325 -12.851 1.00 90.75 102 VAL A CA 1
ATOM 775 C C . VAL A 1 102 ? -7.577 5.058 -14.350 1.00 90.75 102 VAL A C 1
ATOM 777 O O . VAL A 1 102 ? -6.502 4.678 -14.808 1.00 90.75 102 VAL A O 1
ATOM 780 N N . VAL A 1 103 ? -8.631 5.312 -15.132 1.00 94.56 103 VAL A N 1
ATOM 781 C CA . VAL A 1 103 ? -8.602 5.146 -16.594 1.00 94.56 103 VAL A CA 1
ATOM 782 C C . VAL A 1 103 ? -7.571 6.073 -17.240 1.00 94.56 103 VAL A C 1
ATOM 784 O O . VAL A 1 103 ? -6.788 5.618 -18.068 1.00 94.56 103 VAL A O 1
ATOM 787 N N . ILE A 1 104 ? -7.508 7.345 -16.835 1.00 95.88 104 ILE A N 1
ATOM 788 C CA . ILE A 1 104 ? -6.512 8.300 -17.346 1.00 95.88 104 ILE A CA 1
ATOM 789 C C . ILE A 1 104 ? -5.091 7.831 -17.015 1.00 95.88 104 ILE A C 1
ATOM 791 O O . ILE A 1 104 ? -4.227 7.862 -17.888 1.00 95.88 104 ILE A O 1
ATOM 795 N N . ALA A 1 105 ? -4.848 7.355 -15.791 1.00 95.25 105 ALA A N 1
ATOM 796 C CA . ALA A 1 105 ? -3.539 6.837 -15.398 1.00 95.25 105 ALA A CA 1
ATOM 797 C C . ALA A 1 105 ? -3.115 5.632 -16.256 1.00 95.25 105 ALA A C 1
ATOM 799 O O . ALA A 1 105 ?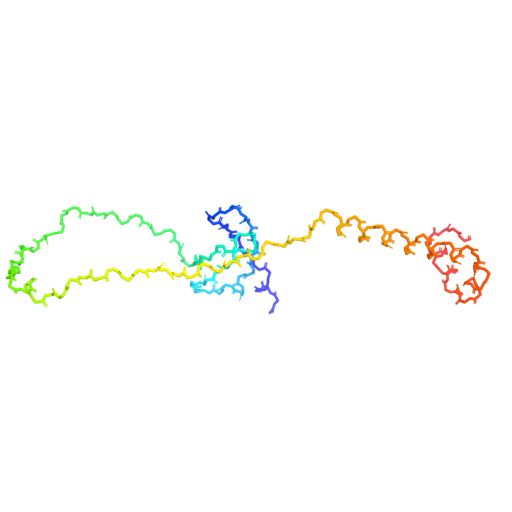 -1.980 5.578 -16.731 1.00 95.25 105 ALA A O 1
ATOM 800 N N . TRP A 1 106 ? -4.037 4.701 -16.513 1.00 97.19 106 TRP A N 1
ATOM 801 C CA . TRP A 1 106 ? -3.790 3.558 -17.392 1.00 97.19 106 TRP A CA 1
ATOM 802 C C . TRP A 1 106 ? -3.531 3.977 -18.842 1.00 97.19 106 TRP A C 1
ATOM 804 O O . TRP A 1 106 ? -2.569 3.504 -19.444 1.00 97.19 106 TRP A O 1
ATOM 814 N N . LEU A 1 107 ? -4.331 4.897 -19.394 1.00 98.00 107 LEU A N 1
ATOM 815 C CA . LEU A 1 107 ? -4.134 5.416 -20.751 1.00 98.00 107 LEU A CA 1
ATOM 816 C C . LEU A 1 107 ? -2.781 6.114 -20.904 1.00 98.00 107 LEU A C 1
ATOM 818 O O . LEU A 1 107 ? -2.080 5.864 -21.881 1.00 98.00 107 LEU A O 1
ATOM 822 N N . LEU A 1 108 ? -2.384 6.939 -19.931 1.00 97.94 108 LEU A N 1
ATOM 823 C CA . LEU A 1 108 ? -1.068 7.579 -19.923 1.00 97.94 108 LEU A CA 1
ATOM 824 C C . LEU A 1 108 ? 0.059 6.544 -19.867 1.00 97.94 108 LEU A C 1
ATOM 826 O O . LEU A 1 108 ? 1.032 6.668 -20.606 1.00 97.94 108 LEU A O 1
ATOM 830 N N . SER A 1 109 ? -0.079 5.499 -19.046 1.00 97.62 109 SER A N 1
ATOM 831 C CA . SER A 1 109 ? 0.920 4.431 -18.956 1.00 97.62 109 SER A CA 1
ATOM 832 C C . SER A 1 109 ? 1.071 3.679 -20.283 1.00 97.62 109 SER A C 1
ATOM 834 O O . SER A 1 109 ? 2.186 3.546 -20.790 1.00 97.62 109 SER A O 1
ATOM 836 N N . PHE A 1 110 ? -0.039 3.274 -20.908 1.00 98.00 110 PHE A N 1
ATOM 837 C CA . PHE A 1 110 ? -0.007 2.631 -22.224 1.00 98.00 110 PHE A CA 1
ATOM 838 C C . PHE A 1 110 ? 0.541 3.550 -23.315 1.00 98.00 110 PHE A C 1
ATOM 840 O O . PHE A 1 110 ? 1.313 3.092 -24.155 1.00 98.00 110 PHE A O 1
ATOM 847 N N . ALA A 1 111 ? 0.194 4.839 -23.294 1.00 98.06 111 ALA A N 1
ATOM 848 C CA . ALA A 1 111 ? 0.726 5.813 -24.239 1.00 98.06 111 ALA A CA 1
ATOM 849 C C . ALA A 1 111 ? 2.250 5.960 -24.102 1.00 98.06 111 ALA A C 1
ATOM 851 O O . ALA A 1 111 ? 2.950 5.965 -25.111 1.00 98.06 111 ALA A O 1
ATOM 852 N N . ILE A 1 112 ? 2.775 6.009 -22.871 1.00 97.69 112 ILE A N 1
ATOM 853 C CA . ILE A 1 112 ? 4.221 6.061 -22.606 1.00 97.69 112 ILE A CA 1
ATOM 854 C C . ILE A 1 112 ? 4.912 4.788 -23.106 1.00 97.69 112 ILE A C 1
ATOM 856 O O . ILE A 1 112 ? 5.921 4.880 -23.804 1.00 97.69 112 ILE A O 1
ATOM 860 N N . LEU A 1 113 ? 4.370 3.605 -22.797 1.00 97.38 113 LEU A N 1
ATOM 861 C CA . LEU A 1 113 ? 4.939 2.329 -23.246 1.00 97.38 113 LEU A CA 1
ATOM 862 C C . LEU A 1 113 ? 4.915 2.196 -24.774 1.00 97.38 113 LEU A C 1
ATOM 864 O O . LEU A 1 113 ? 5.910 1.793 -25.376 1.00 97.38 113 LEU A O 1
ATOM 868 N N . GLY A 1 114 ? 3.806 2.580 -25.407 1.00 97.44 114 GLY A N 1
ATOM 869 C CA . GLY A 1 114 ? 3.671 2.599 -26.860 1.00 97.44 114 GLY A CA 1
ATOM 870 C C . GLY A 1 114 ? 4.652 3.569 -27.514 1.00 97.44 114 GLY A C 1
ATOM 871 O O . GLY A 1 114 ? 5.343 3.190 -28.457 1.00 97.44 114 GLY A O 1
ATOM 872 N N . ALA A 1 115 ? 4.781 4.787 -26.980 1.00 96.44 115 ALA A N 1
ATOM 873 C CA . ALA A 1 115 ? 5.740 5.777 -27.461 1.00 96.44 115 ALA A CA 1
ATOM 874 C C . ALA A 1 115 ? 7.190 5.294 -27.308 1.00 96.44 115 ALA A C 1
ATOM 876 O O . ALA A 1 115 ? 7.981 5.460 -28.233 1.00 96.44 115 ALA A O 1
ATOM 877 N N . ALA A 1 116 ? 7.534 4.646 -26.189 1.00 94.12 116 ALA A N 1
ATOM 878 C CA . ALA A 1 116 ? 8.858 4.067 -25.970 1.00 94.12 116 ALA A CA 1
ATOM 879 C C . ALA A 1 116 ? 9.163 2.925 -26.956 1.00 94.12 116 ALA A C 1
ATOM 881 O O . ALA A 1 116 ? 10.244 2.892 -27.545 1.00 94.12 116 ALA A O 1
ATOM 882 N N . GLY A 1 117 ? 8.209 2.019 -27.191 1.00 94.38 117 GLY A N 1
ATOM 883 C CA . GLY A 1 117 ? 8.350 0.956 -28.191 1.00 94.38 117 GLY A CA 1
ATOM 884 C C . GLY A 1 117 ? 8.491 1.509 -29.612 1.00 94.38 117 GLY A C 1
ATOM 885 O O . GLY A 1 117 ? 9.376 1.098 -30.359 1.00 94.38 117 GLY A O 1
ATOM 886 N N . TRP A 1 118 ? 7.673 2.498 -29.970 1.00 93.44 118 TRP A N 1
ATOM 887 C CA . TRP A 1 118 ? 7.731 3.172 -31.268 1.00 93.44 118 TRP A CA 1
ATOM 888 C C . TRP A 1 118 ? 9.070 3.889 -31.490 1.00 93.44 118 TRP A C 1
ATOM 890 O O . TRP A 1 118 ? 9.712 3.722 -32.529 1.00 93.44 118 TRP A O 1
ATOM 900 N N . ALA A 1 119 ? 9.530 4.634 -30.483 1.00 90.00 119 ALA A N 1
ATOM 901 C CA . ALA A 1 119 ? 10.848 5.257 -30.444 1.00 90.00 119 ALA A CA 1
ATOM 902 C C . ALA A 1 119 ? 11.970 4.229 -30.651 1.00 90.00 119 ALA A C 1
ATOM 904 O O . ALA A 1 119 ? 12.883 4.462 -31.445 1.00 90.00 119 ALA A O 1
ATOM 905 N N . ALA A 1 120 ? 11.876 3.070 -29.993 1.00 86.81 120 ALA A N 1
ATOM 906 C CA . ALA A 1 120 ? 12.852 2.000 -30.138 1.00 86.81 120 ALA A CA 1
ATOM 907 C C . ALA A 1 120 ? 12.911 1.434 -31.566 1.00 86.81 120 ALA A C 1
ATOM 909 O O . ALA A 1 120 ? 13.994 1.096 -32.040 1.00 86.81 120 ALA A O 1
ATOM 910 N N . VAL A 1 121 ? 11.783 1.377 -32.282 1.00 87.56 121 VAL A N 1
ATOM 911 C CA . VAL A 1 121 ? 11.738 0.927 -33.684 1.00 87.56 121 VAL A CA 1
ATOM 912 C C . VAL A 1 121 ? 12.369 1.956 -34.625 1.00 87.56 121 VAL A C 1
ATOM 914 O O . VAL A 1 121 ? 13.180 1.580 -35.473 1.00 87.56 121 VAL A O 1
ATOM 917 N N . ILE A 1 122 ? 12.041 3.243 -34.468 1.00 89.44 122 ILE A N 1
ATOM 918 C CA . ILE A 1 122 ? 12.578 4.318 -35.321 1.00 89.44 122 ILE A CA 1
ATOM 919 C C . ILE A 1 122 ? 14.085 4.484 -35.112 1.00 89.44 122 ILE A C 1
ATOM 921 O O . ILE A 1 122 ? 14.847 4.546 -36.076 1.00 89.44 122 ILE A O 1
ATOM 925 N N . TRP A 1 123 ? 14.532 4.518 -33.856 1.00 85.75 123 TRP A N 1
ATOM 926 C CA . TRP A 1 123 ? 15.936 4.739 -33.503 1.00 85.75 123 TRP A CA 1
ATOM 927 C C . TRP A 1 123 ? 16.716 3.449 -33.276 1.00 85.75 123 TRP A C 1
ATOM 929 O O . TRP A 1 123 ? 17.821 3.485 -32.732 1.00 85.75 123 TRP A O 1
ATOM 939 N N . ARG A 1 124 ? 16.190 2.315 -33.754 1.00 77.25 124 ARG A N 1
ATOM 940 C CA . ARG A 1 124 ? 16.804 0.990 -33.605 1.00 77.25 124 ARG A CA 1
ATOM 941 C C . ARG A 1 124 ? 18.291 0.983 -33.957 1.00 77.25 124 ARG A C 1
ATOM 943 O O . ARG A 1 124 ? 19.074 0.366 -33.252 1.00 77.25 124 ARG A O 1
ATOM 950 N N . ALA A 1 125 ? 18.696 1.699 -35.010 1.00 70.94 125 ALA A N 1
ATOM 951 C CA . ALA A 1 125 ? 20.089 1.742 -35.449 1.00 70.94 125 ALA A CA 1
ATOM 952 C C . ALA A 1 125 ? 20.989 2.430 -34.409 1.00 70.94 125 ALA A C 1
ATOM 954 O O . ALA A 1 125 ? 22.021 1.885 -34.035 1.00 70.94 125 ALA A O 1
ATOM 955 N N . ALA A 1 126 ? 20.566 3.577 -33.871 1.00 69.50 126 ALA A N 1
ATOM 956 C CA . ALA A 1 126 ? 21.300 4.292 -32.827 1.00 69.50 126 ALA A CA 1
ATOM 957 C C . ALA A 1 126 ? 21.322 3.521 -31.494 1.00 69.50 126 ALA A C 1
ATOM 959 O O . ALA A 1 126 ? 22.346 3.497 -30.815 1.00 69.50 126 ALA A O 1
ATOM 960 N N . ILE A 1 127 ? 20.227 2.835 -31.147 1.00 63.81 127 ILE A N 1
ATOM 961 C CA . ILE A 1 127 ? 20.133 1.997 -29.941 1.00 63.81 127 ILE A CA 1
ATOM 962 C C . ILE A 1 127 ? 21.084 0.798 -30.034 1.00 63.81 127 ILE A C 1
ATOM 964 O O . ILE A 1 127 ? 21.795 0.506 -29.075 1.00 63.81 127 ILE A O 1
ATOM 968 N N . MET A 1 128 ? 21.157 0.144 -31.197 1.00 61.50 128 MET A N 1
ATOM 969 C CA . MET A 1 128 ? 22.075 -0.978 -31.425 1.00 61.50 128 MET A CA 1
ATOM 970 C C . MET A 1 128 ? 23.548 -0.550 -31.354 1.00 61.50 128 MET A C 1
ATOM 972 O O . MET A 1 128 ? 24.378 -1.336 -30.908 1.00 61.50 128 MET A O 1
ATOM 976 N N . HIS A 1 129 ? 23.875 0.692 -31.727 1.00 61.22 129 HIS A N 1
ATOM 977 C CA . HIS A 1 129 ? 25.228 1.243 -31.579 1.00 61.22 129 HIS A CA 1
ATOM 978 C C . HIS A 1 129 ? 25.562 1.686 -30.146 1.00 61.22 129 HIS A C 1
ATOM 980 O O . HIS A 1 129 ? 26.724 1.642 -29.754 1.00 61.22 129 HIS A O 1
ATOM 986 N N . ALA A 1 130 ? 24.570 2.089 -29.348 1.00 70.19 130 ALA A N 1
ATOM 987 C CA . ALA A 1 130 ? 24.769 2.479 -27.951 1.00 7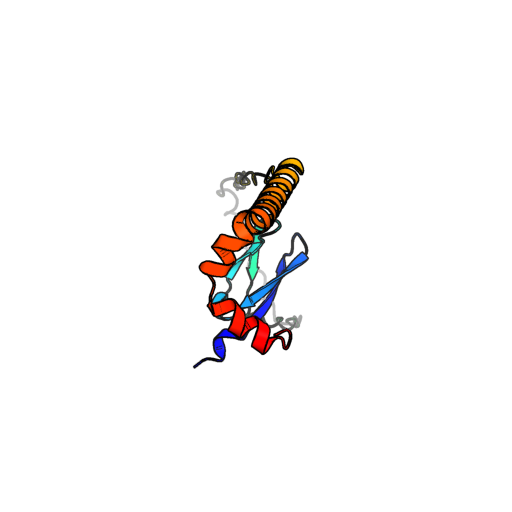0.19 130 ALA A CA 1
ATOM 988 C C . ALA A 1 130 ? 24.787 1.282 -26.976 1.00 70.19 130 ALA A C 1
ATOM 990 O O . ALA A 1 130 ? 25.260 1.418 -25.847 1.00 70.19 130 ALA A O 1
ATOM 991 N N . TRP A 1 131 ? 24.275 0.113 -27.387 1.00 63.22 131 TRP A N 1
ATOM 992 C CA . TRP A 1 131 ? 24.042 -1.033 -26.502 1.00 63.22 131 TRP A CA 1
ATOM 993 C C . TRP A 1 131 ? 24.799 -2.309 -26.918 1.00 63.22 131 TRP A C 1
ATOM 995 O O . TRP A 1 131 ? 24.221 -3.385 -27.091 1.00 63.22 131 TRP A O 1
ATOM 1005 N N . GLU A 1 132 ? 26.132 -2.209 -26.972 1.00 61.19 132 GLU A N 1
ATOM 1006 C CA . GLU A 1 132 ? 27.086 -3.336 -27.057 1.00 61.19 132 GLU A CA 1
ATOM 1007 C C . GLU A 1 132 ? 26.828 -4.493 -26.043 1.00 61.19 132 GLU A C 1
ATOM 1009 O O . GLU A 1 132 ? 27.058 -5.654 -26.396 1.00 61.19 132 GLU A O 1
ATOM 1014 N N . PRO A 1 133 ? 26.313 -4.261 -24.806 1.00 64.38 133 PRO A N 1
ATOM 1015 C CA . PRO A 1 133 ? 26.071 -5.330 -23.825 1.00 64.38 133 PRO A CA 1
ATOM 1016 C C . PRO A 1 133 ? 24.978 -6.341 -24.203 1.00 64.38 133 PRO A C 1
ATOM 1018 O O . PRO A 1 133 ? 24.955 -7.441 -23.649 1.00 64.38 133 PRO A O 1
ATOM 1021 N N . SER A 1 134 ? 24.088 -6.008 -25.142 1.00 61.19 134 SER A N 1
ATOM 1022 C CA . SER A 1 134 ? 22.982 -6.885 -25.561 1.00 61.19 134 SER A CA 1
ATOM 1023 C C . SER A 1 134 ? 23.449 -8.222 -26.134 1.00 61.19 134 SER A C 1
ATOM 1025 O O . SER A 1 134 ? 22.797 -9.242 -25.915 1.00 61.19 134 SER A O 1
ATOM 1027 N N . LYS A 1 135 ? 24.629 -8.253 -26.768 1.00 64.06 135 LYS A N 1
ATOM 1028 C CA . LYS A 1 135 ? 25.255 -9.488 -27.268 1.00 64.06 135 LYS A CA 1
ATOM 1029 C C . LYS A 1 135 ? 25.436 -10.529 -26.159 1.00 64.06 135 LYS A C 1
ATOM 1031 O O . LYS A 1 135 ? 25.194 -11.707 -26.389 1.00 64.06 135 LYS A O 1
ATOM 1036 N N . ARG A 1 136 ? 25.789 -10.101 -24.939 1.00 70.62 136 ARG A N 1
ATOM 1037 C CA . ARG A 1 136 ? 25.969 -11.003 -23.785 1.00 70.62 136 ARG A CA 1
ATOM 1038 C C . ARG A 1 136 ? 24.640 -11.561 -23.277 1.00 70.62 136 ARG A C 1
ATOM 1040 O O . ARG A 1 136 ? 24.587 -12.709 -22.848 1.00 70.62 136 ARG A O 1
ATOM 1047 N N . LEU A 1 137 ? 23.576 -10.760 -23.351 1.00 70.94 137 LEU A N 1
ATOM 1048 C CA . LEU A 1 137 ? 22.234 -11.163 -22.936 1.00 70.94 137 LEU A CA 1
ATOM 1049 C C . LEU A 1 137 ? 21.626 -12.172 -23.926 1.00 70.94 137 LEU A C 1
ATOM 1051 O O . LEU A 1 137 ? 21.097 -13.194 -23.500 1.00 70.94 137 LEU A O 1
ATOM 1055 N N . TYR A 1 138 ? 21.777 -11.940 -25.236 1.00 69.62 138 TYR A N 1
ATOM 1056 C CA . TYR A 1 138 ? 21.337 -12.886 -26.271 1.00 69.62 138 TYR A CA 1
ATOM 1057 C C . TYR A 1 138 ? 22.135 -14.198 -26.255 1.00 69.62 138 TYR A C 1
ATOM 1059 O O . TYR A 1 138 ? 21.546 -15.262 -26.434 1.00 69.62 138 TYR A O 1
ATOM 1067 N N . GLN A 1 139 ? 23.439 -14.148 -25.954 1.00 76.81 139 GLN A N 1
ATOM 1068 C CA . GLN A 1 139 ? 24.264 -15.346 -25.746 1.00 76.81 139 GLN A CA 1
ATOM 1069 C C . GLN A 1 139 ? 23.810 -16.174 -24.532 1.00 76.81 139 GLN A C 1
ATOM 1071 O O . GLN A 1 139 ? 23.763 -17.396 -24.620 1.00 76.81 139 GLN A O 1
ATOM 1076 N N . TRP A 1 140 ? 23.425 -15.536 -23.420 1.00 79.06 140 TRP A N 1
ATOM 1077 C CA . TRP A 1 140 ? 22.869 -16.237 -22.250 1.00 79.06 140 TRP A CA 1
ATOM 1078 C C . TRP A 1 140 ? 21.495 -16.859 -22.513 1.00 79.06 140 TRP A C 1
ATOM 1080 O O . TRP A 1 140 ? 21.173 -17.906 -21.960 1.00 79.06 140 TRP A O 1
ATOM 1090 N N . LEU A 1 141 ? 20.692 -16.226 -23.368 1.00 81.75 141 LEU A N 1
ATOM 1091 C CA . LEU A 1 141 ? 19.380 -16.725 -23.781 1.00 81.75 141 LEU A CA 1
ATOM 1092 C C . LEU A 1 141 ? 19.459 -17.765 -24.917 1.00 81.75 141 LEU A C 1
ATOM 1094 O O . LEU A 1 141 ? 18.421 -18.269 -25.337 1.00 81.75 141 LEU A O 1
ATOM 1098 N N . GLY A 1 142 ? 20.661 -18.094 -25.412 1.00 63.19 142 GLY A N 1
ATOM 1099 C CA . GLY A 1 142 ? 20.875 -19.105 -26.457 1.00 63.19 142 GLY A CA 1
ATOM 1100 C C . GLY A 1 142 ? 20.323 -18.723 -27.836 1.00 63.19 142 GLY A C 1
ATOM 1101 O O . GLY A 1 142 ? 20.083 -19.598 -28.661 1.00 63.19 142 GLY A O 1
ATOM 1102 N N . LEU A 1 143 ? 20.098 -17.429 -28.074 1.00 61.53 143 LEU A N 1
ATOM 1103 C CA . LEU A 1 143 ? 19.483 -16.867 -29.286 1.00 61.53 143 LEU A CA 1
ATOM 1104 C C . LEU A 1 143 ? 20.500 -16.069 -30.130 1.00 61.53 143 LEU A C 1
ATOM 1106 O O . LEU A 1 143 ? 20.112 -15.152 -30.854 1.00 61.53 143 LEU A O 1
ATOM 1110 N N . GLY A 1 144 ? 21.796 -16.362 -29.972 1.00 56.50 144 GLY A N 1
ATOM 1111 C CA . GLY A 1 144 ? 22.919 -15.658 -30.605 1.00 56.50 144 GLY A CA 1
ATOM 1112 C C . GLY A 1 144 ? 23.556 -16.418 -31.755 1.00 56.50 144 GLY A C 1
ATOM 1113 O O . GLY A 1 144 ? 23.585 -17.666 -31.686 1.00 56.50 144 GLY A O 1
#

Radius of gyration: 33.05 Å; chains: 1; bounding box: 56×38×92 Å

Sequence (144 aa):
MIDLVRRSMRIVCPSCEATYDVPDATLGSAARQVRCVRCSTVWQVDPTLEPEDPIEVHPDADLPPPIAIPREVSELAPPFQPMSATHRLPRTLKPSGGMTTVVIAWLLSFAILGAAGWAAVIWRAAIMHAWEPSKRLYQWLGLG